Protein AF-A0A643FJE3-F1 (afdb_monomer)

Radius of gyration: 19.52 Å; Cα contacts (8 Å, |Δi|>4): 269; chains: 1; bounding box: 44×38×47 Å

pLDDT: mean 84.56, std 10.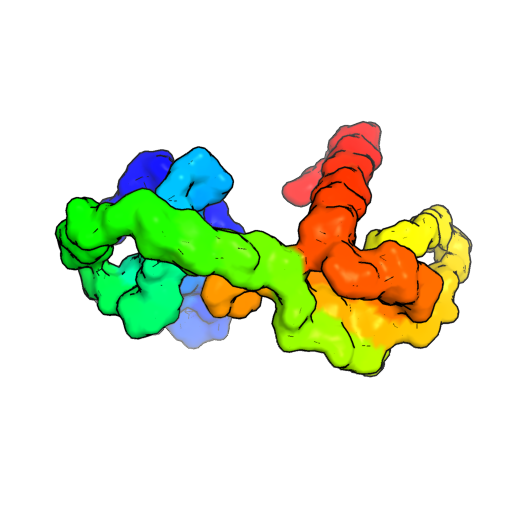84, range [48.75, 95.75]

Organism: NCBI:txid68895

Mean predicted aligned error: 7.78 Å

Sequence (174 aa):
MNIPDKLTLRETAHGHGANGMAFYGYEDTAGLGIQMEARRESGRSGFIETWFHEALPERKFATWAELSAAVAALTDEQVEAEAAQYPRFRSIRPDTCGNACRLCPRPSYTGERVKHDTWRVHVARGWRAVTDWRCSLCDTHLNQFDGKPAELIAALEAEAAERRASTAEKGLPW

Foldseek 3Di:
DDDPPQWDWDDKDFDDPAATWIWTKTANPDDWQKIKIWTDRHPVGDIFIWIDGQLCLPDIDRDPVVVVVVSVPDDPVSVVVQQVVDFDWPDKAWDPPQDQFLLPDADDPPDDRPGARWIWTWTDHGSDSVPIDTTIHHPVVCVVCVVNSPVVVVSNVVSVVVVVVVCVVVVHDD

Secondary structure (DSSP, 8-state):
----TTPEEEEEEE-TTSTT-EEEEEE-TTTT-EEEEEEESSTTSPPEEEEEETT-TT--BSSHHHHHHHHHT--HHHHHHHHTT-SEEEEEEE-TT-PPPSSSPPPPTTSPP----EEEEEEESSS-TTS-EEEEEEHHHHHHTTT-HHHHHHHHHHHHHHHHHHHHHTT---

Structure (mmCIF, N/CA/C/O backbone):
data_AF-A0A643FJE3-F1
#
_entry.id   AF-A0A643FJE3-F1
#
loop_
_atom_site.group_PDB
_atom_site.id
_atom_site.type_symbol
_atom_site.label_atom_id
_atom_site.label_alt_id
_atom_site.label_comp_id
_atom_site.label_asym_id
_atom_site.label_entity_id
_atom_site.label_seq_id
_atom_site.pdbx_PDB_ins_code
_atom_site.Cartn_x
_atom_site.Cartn_y
_atom_site.Cartn_z
_atom_site.occupancy
_atom_site.B_iso_or_equiv
_atom_site.auth_seq_id
_atom_site.auth_comp_id
_atom_site.auth_asym_id
_atom_site.auth_atom_id
_atom_site.pdbx_PDB_model_num
ATOM 1 N N . MET A 1 1 ? -7.515 -15.063 18.100 1.00 69.94 1 MET A N 1
ATOM 2 C CA . MET A 1 1 ? -7.633 -14.126 16.974 1.00 69.94 1 MET A CA 1
ATOM 3 C C . MET A 1 1 ? -8.840 -14.575 16.186 1.00 69.94 1 MET A C 1
ATOM 5 O O . MET A 1 1 ? -8.856 -15.728 15.771 1.00 69.94 1 MET A O 1
ATOM 9 N N . ASN A 1 2 ? -9.853 -13.724 16.074 1.00 73.50 2 ASN A N 1
ATOM 10 C CA . ASN A 1 2 ? -11.028 -13.977 15.244 1.00 73.50 2 ASN A CA 1
ATOM 11 C C . ASN A 1 2 ? -10.938 -13.004 14.074 1.00 73.50 2 ASN A C 1
ATOM 13 O O . ASN A 1 2 ? -11.230 -11.823 14.234 1.00 73.50 2 ASN A O 1
ATOM 17 N N . ILE A 1 3 ? -10.443 -13.489 12.940 1.00 76.88 3 ILE A N 1
ATOM 18 C CA . ILE A 1 3 ? -10.220 -12.668 11.751 1.00 76.88 3 ILE A CA 1
ATOM 19 C C . ILE A 1 3 ? -11.523 -12.673 10.944 1.00 76.88 3 ILE A C 1
ATOM 21 O O . ILE A 1 3 ? -12.017 -13.759 10.647 1.00 76.88 3 ILE A O 1
ATOM 25 N N . PRO A 1 4 ? -12.101 -11.509 10.602 1.00 77.19 4 PRO A N 1
ATOM 26 C CA . PRO A 1 4 ? -13.245 -11.436 9.703 1.00 77.19 4 PRO A CA 1
ATOM 27 C C . PRO A 1 4 ? -12.957 -12.112 8.358 1.00 77.19 4 PRO A C 1
ATOM 29 O O . PRO A 1 4 ? -11.897 -11.888 7.780 1.00 77.19 4 PRO A O 1
ATOM 32 N N . ASP A 1 5 ? -13.932 -12.846 7.816 1.00 79.25 5 ASP A N 1
ATOM 33 C CA . ASP A 1 5 ? -13.790 -13.633 6.574 1.00 79.25 5 ASP A CA 1
ATOM 34 C C . ASP A 1 5 ? -13.357 -12.811 5.347 1.00 79.25 5 ASP A C 1
ATOM 36 O O . ASP A 1 5 ? -12.855 -13.352 4.366 1.00 79.25 5 ASP A O 1
ATOM 40 N N . LYS A 1 6 ? -13.561 -11.490 5.391 1.00 77.50 6 LYS A N 1
ATOM 41 C CA . LYS A 1 6 ? -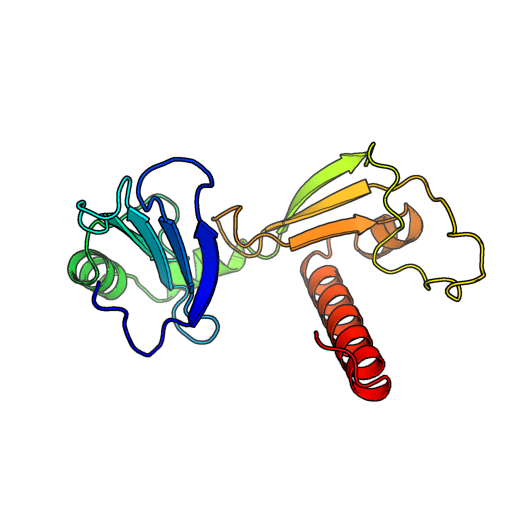13.208 -10.559 4.312 1.00 77.50 6 LYS A CA 1
ATOM 42 C C . LYS A 1 6 ? -11.740 -10.122 4.335 1.00 77.50 6 LYS A C 1
ATOM 44 O O . LYS A 1 6 ? -11.278 -9.515 3.375 1.00 77.50 6 LYS A O 1
ATOM 49 N N . LEU A 1 7 ? -11.005 -10.406 5.411 1.00 81.62 7 LEU A N 1
ATOM 50 C CA . LEU A 1 7 ? -9.595 -10.047 5.517 1.00 81.62 7 LEU A CA 1
ATOM 51 C C . LEU A 1 7 ? -8.708 -11.162 4.985 1.00 81.62 7 LEU A C 1
ATOM 53 O O . LEU A 1 7 ? -8.708 -12.284 5.487 1.00 81.62 7 LEU A O 1
ATOM 57 N N . THR A 1 8 ? -7.891 -10.819 3.995 1.00 84.50 8 THR A N 1
ATOM 58 C CA . THR A 1 8 ? -6.936 -11.752 3.402 1.00 84.50 8 THR A CA 1
ATOM 59 C C . THR A 1 8 ? -5.575 -11.583 4.062 1.00 84.50 8 THR A C 1
ATOM 61 O O . THR A 1 8 ? -5.125 -10.464 4.312 1.00 84.50 8 THR A O 1
ATOM 64 N N . LEU A 1 9 ? -4.906 -12.700 4.352 1.00 84.88 9 LEU A N 1
ATOM 65 C CA . LEU A 1 9 ? -3.538 -12.685 4.857 1.00 84.88 9 LEU A CA 1
ATOM 66 C C . LEU A 1 9 ? -2.601 -12.129 3.780 1.00 84.88 9 LEU A C 1
ATOM 68 O O . LEU A 1 9 ? -2.508 -12.677 2.683 1.00 84.88 9 LEU A O 1
ATOM 72 N N . ARG A 1 10 ? -1.891 -11.056 4.114 1.00 83.06 10 ARG A N 1
ATOM 73 C CA . ARG A 1 10 ? -0.957 -10.374 3.217 1.00 83.06 10 ARG A CA 1
ATOM 74 C C . ARG A 1 10 ? 0.484 -10.777 3.501 1.00 83.06 10 ARG A C 1
ATOM 76 O O . ARG A 1 10 ? 1.251 -11.039 2.580 1.00 83.06 10 ARG A O 1
ATOM 83 N N . GLU A 1 11 ? 0.869 -10.787 4.771 1.00 83.38 11 GLU A N 1
ATOM 84 C CA . GLU A 1 11 ? 2.251 -11.045 5.162 1.00 83.38 11 GLU A CA 1
ATOM 85 C C . GLU A 1 11 ? 2.343 -11.812 6.474 1.00 83.38 11 GLU A C 1
ATOM 87 O O . GLU A 1 11 ? 1.527 -11.649 7.384 1.00 83.38 11 GLU A O 1
ATOM 92 N N . THR A 1 12 ? 3.379 -12.641 6.563 1.00 87.44 12 THR A N 1
ATOM 93 C CA . THR A 1 12 ? 3.730 -13.383 7.769 1.00 87.44 12 THR A CA 1
ATOM 94 C C . THR A 1 12 ? 5.220 -13.295 8.009 1.00 87.44 12 THR A C 1
ATOM 96 O O . THR A 1 12 ? 6.012 -13.572 7.106 1.00 87.44 12 THR A O 1
ATOM 99 N N . ALA A 1 13 ? 5.606 -12.988 9.241 1.00 82.31 13 ALA A N 1
ATOM 100 C CA . ALA A 1 13 ? 6.987 -13.089 9.682 1.00 82.31 13 ALA A CA 1
ATOM 101 C C . ALA A 1 13 ? 7.065 -13.908 10.969 1.00 82.31 13 ALA A C 1
ATOM 103 O O . ALA A 1 13 ? 6.340 -13.667 11.939 1.00 82.31 13 ALA A O 1
ATOM 104 N N . HIS A 1 14 ? 7.984 -14.868 10.986 1.00 83.12 14 HIS A N 1
ATOM 105 C CA . HIS A 1 14 ? 8.276 -15.691 12.151 1.00 83.12 14 HIS A CA 1
ATOM 106 C C . HIS A 1 14 ? 9.701 -15.403 12.605 1.00 83.12 14 HIS A C 1
ATOM 108 O O . HIS A 1 14 ? 10.647 -15.538 11.828 1.00 83.12 14 HIS A O 1
ATOM 114 N N . GLY A 1 15 ? 9.860 -14.993 13.862 1.00 70.06 15 GLY A N 1
ATOM 115 C CA . GLY A 1 15 ? 11.184 -14.749 14.420 1.00 70.06 15 GLY A CA 1
ATOM 116 C C . GLY A 1 15 ? 11.963 -16.059 14.531 1.00 70.06 15 GLY A C 1
ATOM 117 O O . GLY A 1 15 ? 11.513 -16.992 15.197 1.00 70.06 15 GLY A O 1
ATOM 118 N N . HIS A 1 16 ? 13.142 -16.132 13.912 1.00 61.31 16 HIS A N 1
ATOM 119 C CA . HIS A 1 16 ? 14.107 -17.188 14.212 1.00 61.31 16 HIS A CA 1
ATOM 120 C C . HIS A 1 16 ? 14.785 -16.863 15.549 1.00 61.31 16 HIS A C 1
ATOM 122 O O . HIS A 1 16 ? 15.462 -15.847 15.669 1.00 61.31 16 HIS A O 1
ATOM 128 N N . GLY A 1 17 ? 14.576 -17.714 16.560 1.00 58.34 17 GLY A N 1
ATOM 129 C CA . GLY A 1 17 ? 15.326 -17.664 17.823 1.00 58.34 17 GLY A CA 1
ATOM 130 C C . GLY A 1 17 ? 14.548 -17.340 19.104 1.00 58.34 17 GLY A C 1
ATOM 131 O O . GLY A 1 17 ? 15.160 -17.344 20.165 1.00 58.34 17 GLY A O 1
ATOM 132 N N . ALA A 1 18 ? 13.228 -17.114 19.076 1.00 48.75 18 ALA A N 1
ATOM 133 C CA . ALA A 1 18 ? 12.478 -16.820 20.306 1.00 48.75 18 ALA A CA 1
ATOM 134 C C . ALA A 1 18 ? 11.087 -17.466 20.335 1.00 48.75 18 ALA A C 1
ATOM 136 O O . ALA A 1 18 ? 10.112 -16.872 19.883 1.00 48.75 18 ALA A O 1
ATOM 137 N N . ASN A 1 19 ? 11.005 -18.681 20.894 1.00 62.53 19 ASN A N 1
ATOM 138 C CA . ASN A 1 19 ? 9.828 -19.242 21.577 1.00 62.53 19 ASN A CA 1
ATOM 139 C C . ASN A 1 19 ? 8.450 -19.002 20.931 1.00 62.53 19 ASN A C 1
ATOM 141 O O . ASN A 1 19 ? 7.474 -18.875 21.657 1.00 62.53 19 ASN A O 1
ATOM 145 N N . GLY A 1 20 ? 8.333 -18.946 19.602 1.00 69.00 20 GLY A N 1
ATOM 146 C CA . GLY A 1 20 ? 7.059 -18.753 18.906 1.00 69.00 20 GLY A CA 1
ATOM 147 C C . GLY A 1 20 ? 6.647 -17.305 18.610 1.00 69.00 20 GLY A C 1
ATOM 148 O O . GLY A 1 20 ? 5.467 -17.095 18.358 1.00 69.00 20 GLY A O 1
ATOM 149 N N . MET A 1 21 ? 7.544 -16.315 18.590 1.00 85.12 21 MET A N 1
ATOM 150 C CA . MET A 1 21 ? 7.223 -14.958 18.107 1.00 85.12 21 MET A CA 1
ATOM 151 C C . MET A 1 21 ? 6.666 -14.978 16.670 1.00 85.12 21 MET A C 1
ATOM 153 O O . MET A 1 21 ? 7.204 -15.667 15.798 1.00 85.12 21 MET A O 1
ATOM 157 N N . ALA A 1 22 ? 5.585 -14.238 16.413 1.00 86.00 22 ALA A N 1
ATOM 158 C CA . ALA A 1 22 ? 4.978 -14.176 15.084 1.00 86.00 22 ALA A CA 1
ATOM 159 C C . ALA A 1 22 ? 4.267 -12.845 14.823 1.00 86.00 22 ALA A C 1
ATOM 161 O O . ALA A 1 22 ? 3.662 -12.274 15.732 1.00 86.00 22 ALA A O 1
ATOM 162 N N . PHE A 1 23 ? 4.308 -12.418 13.563 1.00 88.19 23 PHE A N 1
ATOM 163 C CA . PHE A 1 23 ? 3.636 -11.238 13.034 1.00 88.19 23 PHE A CA 1
ATOM 164 C C . PHE A 1 23 ? 2.790 -11.648 11.834 1.00 88.19 23 PHE A C 1
ATOM 166 O O . PHE A 1 23 ? 3.275 -12.365 10.957 1.00 88.19 23 PHE A O 1
ATOM 173 N N . TYR A 1 24 ? 1.546 -11.188 11.808 1.00 88.31 24 TYR A N 1
ATOM 174 C CA . TYR A 1 24 ? 0.607 -11.404 10.716 1.00 88.31 24 TYR A CA 1
ATOM 175 C C . TYR A 1 24 ? -0.003 -10.065 10.318 1.00 88.31 24 TYR A C 1
ATOM 177 O O . TYR A 1 24 ? -0.476 -9.329 11.186 1.00 88.31 24 TYR A O 1
ATOM 185 N N . GLY A 1 25 ? -0.003 -9.769 9.023 1.00 87.81 25 GLY A N 1
ATOM 186 C CA . GLY A 1 25 ? -0.702 -8.626 8.445 1.00 87.81 25 GLY A CA 1
ATOM 187 C C . GLY A 1 25 ? -1.856 -9.106 7.578 1.00 87.81 25 GLY A C 1
ATOM 188 O O . GLY A 1 25 ? -1.653 -9.954 6.707 1.00 87.81 25 GLY A O 1
ATOM 189 N N . TYR A 1 26 ? -3.049 -8.564 7.806 1.00 86.81 26 TYR A N 1
ATOM 190 C CA . TYR A 1 26 ? -4.245 -8.837 7.015 1.00 86.81 26 TYR A CA 1
ATOM 191 C C . TYR A 1 26 ? -4.820 -7.548 6.432 1.00 86.81 26 TYR A C 1
ATOM 193 O O . TYR A 1 26 ? -4.720 -6.484 7.047 1.00 86.81 26 TYR A O 1
ATOM 201 N N . GLU A 1 27 ? -5.439 -7.662 5.262 1.00 86.00 27 GLU A N 1
ATOM 202 C CA . GLU A 1 27 ? -5.967 -6.537 4.491 1.00 86.00 27 GLU A CA 1
ATOM 203 C C . GLU A 1 27 ? -7.259 -6.950 3.767 1.00 86.00 27 GLU A C 1
ATOM 205 O O . GLU A 1 27 ? -7.340 -8.044 3.199 1.00 86.00 27 GLU A O 1
ATOM 210 N N . ASP A 1 28 ? -8.273 -6.084 3.795 1.00 82.19 28 ASP A N 1
ATOM 211 C CA . ASP A 1 28 ? -9.409 -6.158 2.871 1.00 82.19 28 ASP A CA 1
ATOM 212 C C . ASP A 1 28 ? -9.017 -5.409 1.597 1.00 82.19 28 ASP A C 1
ATOM 214 O O . ASP A 1 28 ? -9.058 -4.181 1.542 1.00 82.19 28 ASP A O 1
ATOM 218 N N . THR A 1 29 ? -8.603 -6.161 0.582 1.00 59.41 29 THR A N 1
ATOM 219 C CA . THR A 1 29 ? -8.138 -5.600 -0.694 1.00 59.41 29 THR A CA 1
ATOM 220 C C . THR A 1 29 ? -9.277 -5.184 -1.628 1.00 59.41 29 THR A C 1
ATOM 222 O O . THR A 1 29 ? -9.000 -4.596 -2.671 1.00 59.41 29 THR A O 1
ATOM 225 N N . ALA A 1 30 ? -10.540 -5.478 -1.288 1.00 57.56 30 ALA A N 1
ATOM 226 C CA . ALA A 1 30 ? -11.673 -5.345 -2.205 1.00 57.56 30 ALA A CA 1
ATOM 227 C C . ALA A 1 30 ? -12.813 -4.435 -1.712 1.00 57.56 30 ALA A C 1
ATOM 229 O O . ALA A 1 30 ? -13.753 -4.217 -2.474 1.00 57.56 30 ALA A O 1
ATOM 230 N N . GLY A 1 31 ? -12.782 -3.929 -0.476 1.00 58.62 31 GLY A N 1
ATOM 231 C CA . GLY A 1 31 ? -13.965 -3.280 0.097 1.00 58.62 31 GLY A CA 1
ATOM 232 C C . GLY A 1 31 ? -13.706 -2.000 0.870 1.00 58.62 31 GLY A C 1
ATOM 233 O O . GLY A 1 31 ? -14.114 -0.927 0.440 1.00 58.62 31 GLY A O 1
ATOM 234 N N . LEU A 1 32 ? -13.125 -2.124 2.062 1.00 62.97 32 LEU A N 1
ATOM 235 C CA . LEU A 1 32 ? -13.288 -1.095 3.097 1.00 62.97 32 LEU A CA 1
ATOM 236 C C . LEU A 1 32 ? -11.979 -0.442 3.562 1.00 62.97 32 LEU A C 1
ATOM 238 O O . LEU A 1 32 ? -11.999 0.335 4.507 1.00 62.97 32 LEU A O 1
ATOM 242 N N . GLY A 1 33 ? -10.827 -0.770 2.967 1.00 79.19 33 GLY A N 1
ATOM 243 C CA . GLY A 1 33 ? -9.540 -0.198 3.395 1.00 79.19 33 GLY A CA 1
ATOM 244 C C . GLY A 1 33 ? -9.168 -0.579 4.836 1.00 79.19 33 GLY A C 1
ATOM 245 O O . GLY A 1 33 ? -8.548 0.194 5.572 1.00 79.19 33 GLY A O 1
ATOM 246 N N . ILE A 1 34 ? -9.598 -1.764 5.274 1.00 88.00 34 ILE A N 1
ATOM 247 C CA . ILE A 1 34 ? -9.380 -2.275 6.627 1.00 88.00 34 ILE A CA 1
ATOM 248 C C . ILE A 1 34 ? -8.089 -3.068 6.666 1.00 88.00 34 ILE A C 1
ATOM 250 O O . ILE A 1 34 ? -7.858 -3.954 5.841 1.00 88.00 34 ILE A O 1
ATOM 254 N N . GLN A 1 35 ? -7.275 -2.791 7.681 1.00 88.94 35 GLN A N 1
ATOM 255 C CA . GLN A 1 35 ? -6.020 -3.495 7.898 1.00 88.94 35 GLN A CA 1
ATOM 256 C C . GLN A 1 35 ? -5.900 -3.932 9.356 1.00 88.94 35 GLN A C 1
ATOM 258 O O . GLN A 1 35 ? -6.265 -3.195 10.276 1.00 88.94 35 GLN A O 1
ATOM 263 N N . MET A 1 36 ? -5.364 -5.132 9.562 1.00 91.12 36 MET A N 1
ATOM 264 C CA . MET A 1 36 ? -5.131 -5.703 10.884 1.00 91.12 36 MET A CA 1
ATOM 265 C C . MET A 1 36 ? -3.697 -6.206 10.982 1.00 91.12 36 MET A C 1
ATOM 267 O O . MET A 1 36 ? -3.257 -7.028 10.181 1.00 91.12 36 MET A O 1
ATOM 271 N N . GLU A 1 37 ? -2.986 -5.757 12.007 1.00 91.31 37 GLU A N 1
ATOM 272 C CA . GLU A 1 37 ? -1.721 -6.349 12.420 1.00 91.31 37 GLU A CA 1
ATOM 273 C C . GLU A 1 37 ? -1.944 -7.171 13.680 1.00 91.31 37 GLU A C 1
ATOM 275 O O . GLU A 1 37 ? -2.512 -6.690 14.658 1.00 91.31 37 GLU A O 1
ATOM 280 N N . ALA A 1 38 ? -1.464 -8.408 13.680 1.00 91.44 38 ALA A N 1
ATOM 281 C CA . ALA A 1 38 ? -1.408 -9.227 14.874 1.00 91.44 38 ALA A CA 1
ATOM 282 C C . ALA A 1 38 ? 0.028 -9.619 15.179 1.00 91.44 38 ALA A C 1
ATOM 284 O O . ALA A 1 38 ? 0.713 -10.234 14.360 1.00 91.44 38 ALA A O 1
ATOM 285 N N . ARG A 1 39 ? 0.463 -9.317 16.401 1.00 90.94 39 ARG A N 1
ATOM 286 C CA . ARG A 1 39 ? 1.780 -9.699 16.912 1.00 90.94 39 ARG A CA 1
ATOM 287 C C . ARG A 1 39 ? 1.645 -10.572 18.145 1.00 90.94 39 ARG A C 1
ATOM 289 O O . ARG A 1 39 ? 0.799 -10.326 18.998 1.00 90.94 39 ARG A O 1
ATOM 296 N N . ARG A 1 40 ? 2.514 -11.565 18.281 1.00 90.00 40 ARG A N 1
ATOM 297 C CA . ARG A 1 40 ? 2.743 -12.264 19.551 1.00 90.00 40 ARG A CA 1
ATOM 298 C C . ARG A 1 40 ? 4.231 -12.297 19.840 1.00 90.00 40 ARG A C 1
ATOM 300 O O . ARG A 1 40 ? 5.035 -12.540 18.943 1.00 90.00 40 ARG A O 1
ATOM 307 N N . GLU A 1 41 ? 4.583 -12.080 21.097 1.00 86.88 41 GLU A N 1
ATOM 308 C CA . GLU A 1 41 ? 5.980 -12.016 21.545 1.00 86.88 41 GLU A CA 1
ATOM 309 C C . GLU A 1 41 ? 6.533 -13.404 21.901 1.00 86.88 41 GLU A C 1
ATOM 311 O O . GLU A 1 41 ? 7.736 -13.638 21.831 1.00 86.88 41 GLU A O 1
ATOM 316 N N . SER A 1 42 ? 5.648 -14.355 22.218 1.00 86.12 42 SER A N 1
ATOM 317 C CA . SER A 1 42 ? 5.971 -15.765 22.428 1.00 86.12 42 SER A CA 1
ATOM 318 C C . SER A 1 42 ? 4.769 -16.651 22.082 1.00 86.12 42 SER A C 1
ATOM 320 O O . SER A 1 42 ? 3.647 -16.170 21.948 1.00 86.12 42 SER A O 1
ATOM 322 N N . GLY A 1 43 ? 4.978 -17.960 21.983 1.00 81.12 43 GLY A N 1
ATOM 323 C CA . GLY A 1 43 ? 3.950 -18.961 21.707 1.00 81.12 43 GL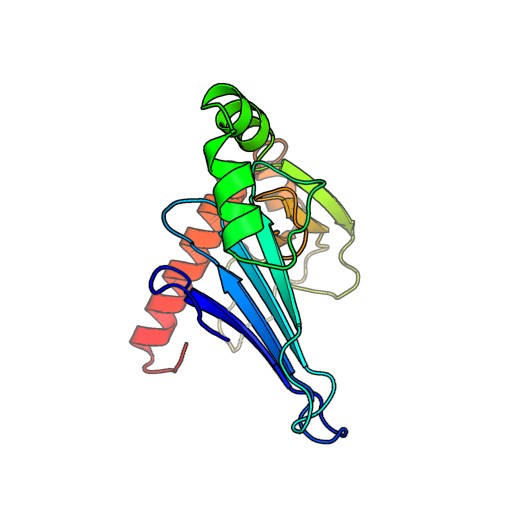Y A CA 1
ATOM 324 C C . GLY A 1 43 ? 3.023 -19.245 22.890 1.00 81.12 43 GLY A C 1
ATOM 325 O O . GLY A 1 43 ? 1.977 -19.850 22.690 1.00 81.12 43 GLY A O 1
ATOM 326 N N . ARG A 1 44 ? 3.382 -18.803 24.105 1.00 83.94 44 ARG A N 1
ATOM 327 C CA . ARG A 1 44 ? 2.500 -18.842 25.288 1.00 83.94 44 ARG A CA 1
ATOM 328 C C . ARG A 1 44 ? 1.678 -17.560 25.443 1.00 83.94 44 ARG A C 1
ATOM 330 O O . ARG A 1 44 ? 0.719 -17.548 26.207 1.00 83.94 44 ARG A O 1
ATOM 337 N N . SER A 1 45 ? 2.058 -16.492 24.742 1.00 86.62 45 SER A N 1
ATOM 338 C CA . SER A 1 45 ? 1.353 -15.212 24.760 1.00 86.62 45 SER A CA 1
ATOM 339 C C . SER A 1 45 ? 0.190 -15.227 23.770 1.00 86.62 45 SER A C 1
ATOM 341 O O . SER A 1 45 ? 0.301 -15.774 22.670 1.00 86.62 45 SER A O 1
ATOM 343 N N . GLY A 1 46 ? -0.914 -14.577 24.140 1.00 87.50 46 GLY A N 1
ATOM 344 C CA . GLY A 1 46 ? -1.968 -14.244 23.186 1.00 87.50 46 GLY A CA 1
ATOM 345 C C . GLY A 1 46 ? -1.461 -13.293 22.099 1.00 87.50 46 GLY A C 1
ATOM 346 O O . GLY A 1 46 ? -0.425 -12.639 22.249 1.00 87.50 46 GLY A O 1
ATOM 347 N N . PHE A 1 47 ? -2.203 -13.216 20.998 1.00 89.56 47 PHE A N 1
ATOM 348 C CA . PHE A 1 47 ? -1.964 -12.192 19.990 1.00 89.56 47 PHE A CA 1
ATOM 349 C C . PHE A 1 47 ? -2.458 -10.836 20.483 1.00 89.56 47 PHE A C 1
ATOM 351 O O . PHE A 1 47 ? -3.553 -10.728 21.028 1.00 89.56 47 PHE A O 1
ATOM 358 N N . ILE A 1 48 ? -1.642 -9.816 20.253 1.00 91.50 48 ILE A N 1
ATOM 359 C CA . ILE A 1 48 ? -2.008 -8.412 20.365 1.00 91.50 48 ILE A CA 1
ATOM 360 C C . ILE A 1 48 ? -2.404 -7.964 18.965 1.00 91.50 48 ILE A C 1
ATOM 362 O O . ILE A 1 48 ? -1.588 -8.025 18.042 1.00 91.50 48 ILE A O 1
ATOM 366 N N . GLU A 1 49 ? -3.653 -7.547 18.824 1.00 93.81 49 GLU A N 1
ATOM 367 C CA . GLU A 1 49 ? -4.222 -7.062 17.573 1.00 93.81 49 GLU A CA 1
ATOM 368 C C . GLU A 1 49 ? -4.138 -5.532 17.526 1.00 93.81 49 GLU A C 1
ATOM 370 O O . GLU A 1 49 ? -4.207 -4.842 18.545 1.00 93.81 49 GLU A O 1
ATOM 375 N N . THR A 1 50 ? -3.941 -4.981 16.338 1.00 93.81 50 THR A N 1
ATOM 376 C CA . THR A 1 50 ? -4.024 -3.547 16.083 1.00 93.81 50 THR A CA 1
ATOM 377 C C . THR A 1 50 ? -4.716 -3.338 14.752 1.00 93.81 50 THR A C 1
ATOM 379 O O . THR A 1 50 ? -4.324 -3.897 13.730 1.00 93.81 50 THR A O 1
ATOM 382 N N . TRP A 1 51 ? -5.767 -2.537 14.798 1.00 92.94 51 TRP A N 1
ATOM 383 C CA . TRP A 1 51 ? -6.724 -2.349 13.725 1.00 92.94 51 TRP A CA 1
ATOM 384 C C . TRP A 1 51 ? -6.618 -0.934 13.162 1.00 92.94 51 TRP A C 1
ATOM 386 O O . TRP A 1 51 ? -6.424 0.031 13.910 1.00 92.94 51 TRP A O 1
ATOM 396 N N . PHE A 1 52 ? -6.757 -0.821 11.843 1.00 92.31 52 PHE A N 1
ATOM 397 C CA . PHE A 1 52 ? -6.585 0.414 11.086 1.00 92.31 52 PHE A CA 1
ATOM 398 C C . PHE A 1 52 ? -7.655 0.545 9.998 1.00 92.31 52 PHE A C 1
ATOM 400 O O . PHE A 1 52 ? -8.152 -0.460 9.485 1.00 92.31 52 PHE A O 1
ATOM 407 N N . HIS A 1 53 ? -7.945 1.788 9.615 1.00 91.12 53 HIS A N 1
ATOM 408 C CA . HIS A 1 53 ? -8.767 2.126 8.456 1.00 91.12 53 HIS A CA 1
ATOM 409 C C . HIS A 1 53 ? -8.034 3.149 7.584 1.00 91.12 53 HIS A C 1
ATOM 411 O O . HIS A 1 53 ? -7.363 4.043 8.108 1.00 91.12 53 HIS A O 1
ATOM 417 N N . GLU A 1 54 ? -8.166 3.049 6.265 1.00 88.44 54 GLU A N 1
ATOM 418 C CA . GLU A 1 54 ? -7.519 3.974 5.327 1.00 88.44 54 GLU A CA 1
ATOM 419 C C . GLU A 1 54 ? -8.003 5.417 5.484 1.00 88.44 54 GLU A C 1
ATOM 421 O O . GLU A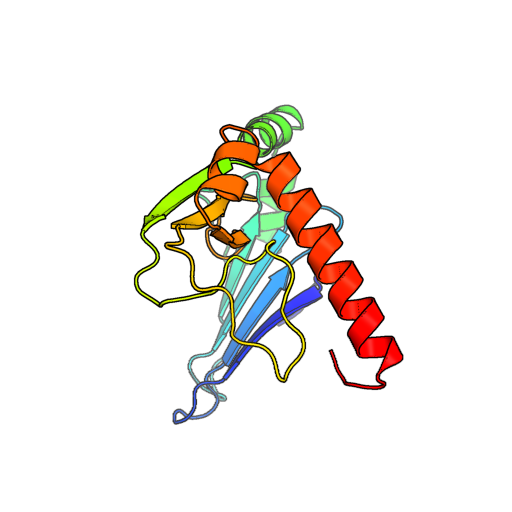 1 54 ? -7.178 6.321 5.515 1.00 88.44 54 GLU A O 1
ATOM 426 N N . ALA A 1 55 ? -9.299 5.631 5.720 1.00 88.94 55 ALA A N 1
ATOM 427 C CA . ALA A 1 55 ? -9.851 6.970 5.962 1.00 88.94 55 ALA A CA 1
ATOM 428 C C . ALA A 1 55 ? -9.555 7.555 7.366 1.00 88.94 55 ALA A C 1
ATOM 430 O O . ALA A 1 55 ? -10.020 8.643 7.689 1.00 88.94 55 ALA A O 1
ATOM 431 N N . LEU A 1 56 ? -8.830 6.840 8.241 1.00 91.44 56 LEU A N 1
ATOM 432 C CA . LEU A 1 56 ? -8.505 7.292 9.606 1.00 91.44 56 LEU A CA 1
ATOM 433 C C . LEU A 1 56 ? -6.997 7.162 9.895 1.00 91.44 56 LEU A C 1
ATOM 435 O O . LEU A 1 56 ? -6.601 6.372 10.758 1.00 91.44 56 LEU A O 1
ATOM 439 N N . PRO A 1 57 ? -6.143 7.943 9.209 1.00 87.56 57 PRO A N 1
ATOM 440 C CA . PRO A 1 57 ? -4.693 7.745 9.194 1.00 87.56 57 PRO A CA 1
ATOM 441 C C . PRO A 1 57 ? -3.992 7.880 10.550 1.00 87.56 57 PRO A C 1
ATOM 443 O O . PRO A 1 57 ? -2.939 7.288 10.784 1.00 87.56 57 PRO A O 1
ATOM 446 N N . GLU A 1 58 ? -4.572 8.641 11.471 1.00 88.00 58 GLU A N 1
ATOM 447 C CA . GLU A 1 58 ? -3.960 8.932 12.771 1.00 88.00 58 GLU A CA 1
ATOM 448 C C . GLU A 1 58 ? -4.494 8.047 13.903 1.00 88.00 58 GLU A C 1
ATOM 450 O O . GLU A 1 58 ? -4.042 8.149 15.046 1.00 88.00 58 GLU A O 1
ATOM 455 N N . ARG A 1 59 ? -5.452 7.159 13.612 1.00 92.19 59 ARG A N 1
ATOM 456 C CA . ARG A 1 59 ? -6.133 6.356 14.632 1.00 92.19 59 ARG A CA 1
ATOM 457 C C . ARG A 1 59 ? -5.739 4.890 14.536 1.00 92.19 59 ARG A C 1
ATOM 459 O O . ARG A 1 59 ? -5.588 4.317 13.461 1.00 92.19 59 ARG A O 1
ATOM 466 N N . LYS A 1 60 ? -5.590 4.280 15.708 1.00 94.12 60 LYS A N 1
ATOM 467 C CA . LYS A 1 60 ? -5.346 2.849 15.883 1.00 94.12 60 LYS A CA 1
ATOM 468 C C . LYS A 1 60 ? -6.362 2.324 16.874 1.00 94.12 60 LYS A C 1
ATOM 470 O O . LYS A 1 60 ? -6.666 3.012 17.848 1.00 94.12 60 LYS A O 1
ATOM 475 N N . PHE A 1 61 ? -6.848 1.117 16.636 1.00 94.56 61 PHE A N 1
ATOM 476 C CA . PHE A 1 61 ? -7.879 0.508 17.465 1.00 94.56 61 PHE A CA 1
ATOM 477 C C . PHE A 1 61 ? -7.382 -0.826 18.012 1.00 94.56 61 PHE A C 1
ATOM 479 O O . PHE A 1 61 ? -6.675 -1.564 17.322 1.00 94.56 61 PHE A O 1
ATOM 486 N N . ALA A 1 62 ? -7.714 -1.119 19.266 1.00 93.06 62 ALA A N 1
ATOM 487 C CA . ALA A 1 62 ? -7.293 -2.354 19.921 1.00 93.06 62 ALA A CA 1
ATOM 488 C C . ALA A 1 62 ? -8.219 -3.522 19.562 1.00 93.06 62 ALA A C 1
ATOM 490 O O . ALA A 1 62 ? -7.821 -4.681 19.655 1.00 93.06 62 ALA A O 1
ATOM 491 N N . THR A 1 63 ? -9.449 -3.223 19.132 1.00 91.12 63 THR A N 1
ATOM 492 C CA . THR A 1 63 ? -10.449 -4.230 18.774 1.00 91.12 63 THR A CA 1
ATOM 493 C C . THR A 1 63 ? -11.177 -3.891 17.476 1.00 91.12 63 THR A C 1
ATOM 495 O O . THR A 1 63 ? -11.321 -2.727 17.094 1.00 91.12 63 THR A O 1
ATOM 498 N N . TRP A 1 64 ? -11.716 -4.926 16.829 1.00 89.19 64 TRP A N 1
ATOM 499 C CA . TRP A 1 64 ? -12.603 -4.782 15.674 1.00 89.19 64 TRP A CA 1
ATOM 500 C C . TRP A 1 64 ? -13.849 -3.936 15.974 1.00 89.19 64 TRP A C 1
ATOM 502 O O . TRP A 1 64 ? -14.299 -3.169 15.125 1.00 89.19 64 TRP A O 1
ATOM 512 N N . ALA A 1 65 ? -14.412 -4.059 17.180 1.00 90.56 65 ALA A N 1
ATOM 513 C CA . ALA A 1 65 ? -15.610 -3.323 17.573 1.00 90.56 65 ALA A CA 1
ATOM 514 C C . ALA A 1 65 ? -15.349 -1.810 17.651 1.00 90.56 65 ALA A C 1
ATOM 516 O O . ALA A 1 65 ? -16.158 -1.023 17.163 1.00 90.56 65 ALA A O 1
ATOM 517 N N . GLU A 1 66 ? -14.201 -1.406 18.203 1.00 93.81 66 GLU A N 1
ATOM 518 C CA . GLU A 1 66 ? -13.778 -0.001 18.244 1.00 93.81 66 GLU A CA 1
ATOM 519 C C . GLU A 1 66 ? -13.573 0.575 16.839 1.00 93.81 66 GLU A C 1
ATOM 521 O O . GLU A 1 66 ? -14.051 1.674 16.551 1.00 93.81 66 GLU A O 1
ATOM 526 N N . LEU A 1 67 ? -12.904 -0.179 15.958 1.00 92.62 67 LEU A N 1
ATOM 527 C CA . LEU A 1 67 ? -12.742 0.199 14.555 1.00 92.62 67 LEU A CA 1
ATOM 528 C C . LEU A 1 67 ? -14.109 0.358 13.880 1.00 92.62 67 LEU A C 1
ATOM 530 O O . LEU A 1 67 ? -14.379 1.392 13.280 1.00 92.62 67 LEU A O 1
ATOM 534 N N . SER A 1 68 ? -14.982 -0.642 14.011 1.00 89.38 68 SER A N 1
ATOM 535 C CA . SER A 1 68 ? -16.304 -0.657 13.375 1.00 89.38 68 SER A CA 1
ATOM 536 C C . SER A 1 68 ? -17.156 0.534 13.810 1.00 89.38 68 SER A C 1
ATOM 538 O O . SER A 1 68 ? -17.788 1.173 12.974 1.00 89.38 68 SER A O 1
ATOM 540 N N . ALA A 1 69 ? -17.137 0.874 15.101 1.00 92.38 69 ALA A N 1
ATOM 541 C CA . ALA A 1 69 ? -17.838 2.044 15.619 1.00 92.38 69 ALA A CA 1
ATOM 542 C C . ALA A 1 69 ? -17.264 3.359 15.066 1.00 92.38 69 ALA A C 1
ATOM 544 O O . ALA A 1 69 ? -18.019 4.274 14.748 1.00 92.38 69 ALA A O 1
ATOM 545 N N . ALA A 1 70 ? -15.938 3.459 14.928 1.00 92.88 70 ALA A N 1
ATOM 546 C CA . ALA A 1 70 ? -15.296 4.637 14.354 1.00 92.88 70 ALA A CA 1
ATOM 547 C C . ALA A 1 70 ? -15.579 4.792 12.854 1.00 92.88 70 ALA A C 1
ATOM 549 O O . ALA A 1 70 ? -15.793 5.911 12.401 1.00 92.88 70 ALA A O 1
ATOM 550 N N . VAL A 1 71 ? -15.604 3.686 12.107 1.00 90.00 71 VAL A N 1
ATOM 551 C CA . VAL A 1 71 ? -15.920 3.668 10.672 1.00 90.00 71 VAL A CA 1
ATOM 552 C C . VAL A 1 71 ? -17.389 3.999 10.431 1.00 90.00 71 VAL A C 1
ATOM 554 O O . VAL A 1 71 ? -17.689 4.785 9.546 1.00 90.00 71 VAL A O 1
ATOM 557 N N . ALA A 1 72 ? -18.305 3.489 11.257 1.00 90.38 72 ALA A N 1
ATOM 558 C CA . ALA A 1 72 ? -19.730 3.815 11.157 1.00 90.38 72 ALA A CA 1
ATOM 559 C C . ALA A 1 72 ? -20.043 5.306 11.394 1.00 90.38 72 ALA A C 1
ATOM 561 O O . ALA A 1 72 ? -21.126 5.765 11.043 1.00 90.38 72 ALA A O 1
ATOM 562 N N . ALA A 1 73 ? -19.119 6.050 12.010 1.00 92.31 73 ALA A N 1
ATOM 563 C CA . ALA A 1 73 ? -19.238 7.486 12.235 1.00 92.31 73 ALA A CA 1
ATOM 564 C C . ALA A 1 73 ? -18.599 8.341 11.124 1.00 92.31 73 ALA A C 1
ATOM 566 O O . ALA A 1 73 ? -18.694 9.566 11.192 1.00 92.31 73 ALA A O 1
ATOM 567 N N . LEU A 1 74 ? -17.922 7.726 10.147 1.00 90.88 74 LEU A N 1
ATOM 568 C CA . LEU A 1 74 ? -17.349 8.439 9.007 1.00 90.88 74 LEU A CA 1
ATOM 569 C C . LEU A 1 74 ? -18.438 8.837 8.018 1.00 90.88 74 LEU A C 1
ATOM 571 O O . LEU A 1 74 ? -19.371 8.074 7.772 1.00 90.88 74 LEU A O 1
ATOM 575 N N . THR A 1 75 ? -18.277 10.013 7.420 1.00 91.88 75 THR A N 1
ATOM 576 C CA . THR A 1 75 ? -19.076 10.408 6.257 1.00 91.88 75 THR A CA 1
ATOM 577 C C . THR A 1 75 ? -18.365 10.022 4.965 1.00 91.88 75 THR A C 1
ATOM 579 O O . THR A 1 75 ? -17.133 9.917 4.934 1.00 91.88 75 THR A O 1
ATOM 582 N N . ASP A 1 76 ? -19.128 9.847 3.888 1.00 89.69 76 ASP A N 1
ATOM 583 C CA . ASP A 1 76 ? -18.573 9.528 2.570 1.00 89.69 76 ASP A CA 1
ATOM 584 C C . ASP A 1 76 ? -17.597 10.621 2.107 1.00 89.69 76 ASP A C 1
ATOM 586 O O . ASP A 1 76 ? -16.527 10.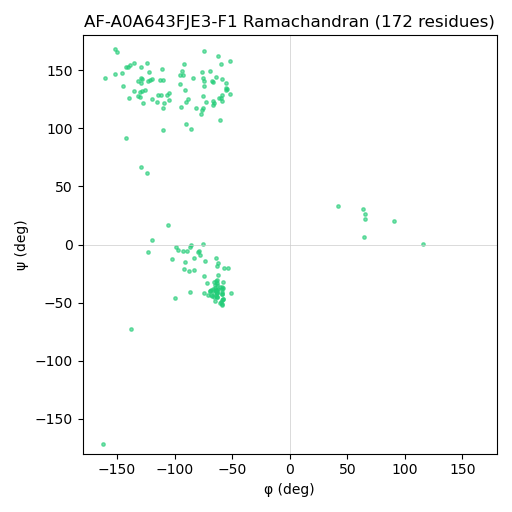313 1.588 1.00 89.69 76 ASP A O 1
ATOM 590 N N . GLU A 1 77 ? -17.873 11.894 2.413 1.00 91.75 77 GLU A N 1
ATOM 591 C CA . GLU A 1 77 ? -16.979 13.004 2.065 1.00 91.75 77 GLU A CA 1
ATOM 592 C C . GLU A 1 77 ? -15.619 12.907 2.768 1.00 91.75 77 GLU A C 1
ATOM 594 O O . GLU A 1 77 ? -14.599 13.285 2.193 1.00 91.75 77 GLU A O 1
ATOM 599 N N . GLN A 1 78 ? -15.569 12.403 4.006 1.00 90.50 78 GLN A N 1
ATOM 600 C CA . GLN A 1 78 ? -14.301 12.197 4.716 1.00 90.50 78 GLN A CA 1
ATOM 601 C C . GLN A 1 78 ? -13.488 11.071 4.079 1.00 90.50 78 GLN A C 1
ATOM 603 O O . GLN A 1 78 ? -12.266 11.181 3.954 1.00 90.50 78 GLN A O 1
ATOM 608 N N . VAL A 1 79 ? -14.171 10.001 3.668 1.00 88.88 79 VAL A N 1
ATOM 609 C CA . VAL A 1 79 ? -13.547 8.871 2.977 1.00 88.88 79 VAL A CA 1
ATOM 610 C C . VAL A 1 79 ? -12.996 9.322 1.625 1.00 88.88 79 VAL A C 1
ATOM 612 O O . VAL A 1 79 ? -11.828 9.071 1.332 1.00 88.88 79 VAL A O 1
ATOM 615 N N . GLU A 1 80 ? -13.792 10.043 0.836 1.00 89.94 80 GLU A N 1
ATOM 616 C CA . GLU A 1 80 ? -13.387 10.575 -0.467 1.00 89.94 80 GLU A CA 1
ATOM 617 C C . GLU A 1 80 ? -12.239 11.586 -0.353 1.00 89.94 80 GLU A C 1
ATOM 619 O O . GLU A 1 80 ? -11.289 11.526 -1.135 1.00 89.94 80 GLU A O 1
ATOM 624 N N . ALA A 1 81 ? -12.278 12.483 0.637 1.00 90.88 81 ALA A N 1
ATOM 625 C CA . ALA A 1 81 ? -11.230 13.479 0.846 1.00 90.88 81 ALA A CA 1
ATOM 626 C C . ALA A 1 81 ? -9.875 12.848 1.205 1.00 90.88 81 ALA A C 1
ATOM 628 O O . ALA A 1 81 ? -8.835 13.311 0.727 1.00 90.88 81 ALA A O 1
ATOM 629 N N . GLU A 1 82 ? -9.861 11.792 2.026 1.00 90.81 82 GLU A N 1
ATOM 630 C CA . GLU A 1 82 ? -8.620 11.063 2.311 1.00 90.81 82 GLU A CA 1
ATOM 631 C C . GLU A 1 82 ? -8.168 10.254 1.090 1.00 90.81 82 GLU A C 1
ATOM 633 O O . GLU A 1 82 ? -6.995 10.311 0.720 1.00 90.81 82 GLU A O 1
ATOM 638 N N . ALA A 1 83 ? -9.089 9.565 0.409 1.00 88.38 83 ALA A N 1
ATOM 639 C CA . ALA A 1 83 ? -8.778 8.790 -0.791 1.00 88.38 83 ALA A CA 1
ATOM 640 C C . ALA A 1 83 ? -8.168 9.658 -1.908 1.00 88.38 83 ALA A C 1
ATOM 642 O O . ALA A 1 83 ? -7.213 9.235 -2.560 1.00 88.38 83 ALA A O 1
ATOM 643 N N . ALA A 1 84 ? -8.642 10.896 -2.080 1.00 90.75 84 ALA A N 1
ATOM 644 C CA . ALA A 1 84 ? -8.161 11.833 -3.098 1.00 90.75 84 ALA A CA 1
ATOM 645 C C . ALA A 1 84 ? -6.678 12.231 -2.949 1.00 90.75 84 ALA A C 1
ATOM 647 O O . ALA A 1 84 ? -6.081 12.756 -3.890 1.00 90.75 84 ALA A O 1
ATOM 648 N N . GLN A 1 85 ? -6.053 11.982 -1.793 1.00 90.94 85 GLN A N 1
ATOM 649 C CA . GLN A 1 85 ? -4.626 12.247 -1.581 1.00 90.94 85 GLN A CA 1
ATOM 650 C C . GLN A 1 85 ? -3.710 11.175 -2.199 1.00 90.94 85 GLN A C 1
ATOM 652 O O . GLN A 1 85 ? -2.484 11.352 -2.221 1.00 90.94 85 GLN A O 1
ATOM 657 N N . TYR A 1 86 ? -4.275 10.063 -2.682 1.00 91.12 86 TYR A N 1
ATOM 658 C CA . TYR A 1 86 ? -3.538 8.904 -3.179 1.00 91.12 86 TYR A CA 1
ATOM 659 C C . TYR A 1 86 ? -4.034 8.474 -4.576 1.00 91.12 86 TYR A C 1
ATOM 661 O O . TYR A 1 86 ? -5.192 8.687 -4.921 1.00 91.12 86 TYR A O 1
ATOM 669 N N . PRO A 1 87 ? -3.178 7.841 -5.399 1.00 92.88 87 PRO A N 1
ATOM 670 C CA . PRO A 1 87 ? -1.770 7.568 -5.142 1.00 92.88 87 PRO A CA 1
ATOM 671 C C . PRO A 1 87 ? -0.891 8.814 -5.303 1.00 92.88 87 PRO A C 1
ATOM 673 O O . PRO A 1 87 ? -1.143 9.667 -6.148 1.00 92.88 87 PRO A O 1
ATOM 676 N N . ARG A 1 88 ? 0.196 8.896 -4.528 1.00 94.19 88 ARG A N 1
ATOM 677 C CA . ARG A 1 88 ? 1.188 9.981 -4.643 1.00 94.19 88 ARG A CA 1
ATOM 678 C C . ARG A 1 88 ? 2.617 9.491 -4.487 1.00 94.19 88 ARG A C 1
ATOM 680 O O . ARG A 1 88 ? 2.873 8.516 -3.783 1.00 94.19 88 ARG A O 1
ATOM 687 N N . PHE A 1 89 ? 3.577 10.191 -5.086 1.00 95.31 89 PHE A N 1
ATOM 688 C CA . PHE A 1 89 ? 4.987 9.928 -4.803 1.00 95.31 89 PHE A CA 1
ATOM 689 C C . PHE A 1 89 ? 5.311 10.316 -3.358 1.00 95.31 89 PHE A C 1
ATOM 691 O O . PHE A 1 89 ? 5.159 11.469 -2.961 1.00 95.31 89 PHE A O 1
ATOM 698 N N . ARG A 1 90 ? 5.762 9.343 -2.562 1.00 93.75 90 ARG A N 1
ATOM 699 C CA . ARG A 1 90 ? 6.209 9.576 -1.181 1.00 93.75 90 ARG A CA 1
ATOM 700 C C . ARG A 1 90 ? 7.678 9.972 -1.136 1.00 93.75 90 ARG A C 1
ATOM 702 O O . ARG A 1 90 ? 8.073 10.823 -0.345 1.00 93.75 90 ARG A O 1
ATOM 709 N N . SER A 1 91 ? 8.503 9.325 -1.953 1.00 94.19 91 SER A N 1
ATOM 710 C CA . SER A 1 91 ? 9.921 9.653 -2.066 1.00 94.19 91 SER A CA 1
ATOM 711 C C . SER A 1 91 ? 10.514 9.125 -3.361 1.00 94.19 91 SER A C 1
ATOM 713 O O . SER A 1 91 ? 10.207 8.004 -3.765 1.00 94.19 91 SER A O 1
ATOM 715 N N . ILE A 1 92 ? 11.428 9.898 -3.937 1.00 93.88 92 ILE A N 1
ATOM 716 C CA . ILE A 1 92 ? 12.261 9.519 -5.077 1.00 93.88 92 ILE A CA 1
ATOM 717 C C . ILE A 1 92 ? 13.702 9.808 -4.661 1.00 93.88 92 ILE A C 1
ATOM 719 O O . ILE A 1 92 ? 14.004 10.918 -4.221 1.00 93.88 92 ILE A O 1
ATOM 723 N N . ARG A 1 93 ? 14.573 8.797 -4.683 1.00 93.75 93 ARG A N 1
ATOM 724 C CA . ARG A 1 93 ? 15.972 8.918 -4.230 1.00 93.75 93 ARG A CA 1
ATOM 725 C C . ARG A 1 93 ? 16.895 8.094 -5.123 1.00 93.75 93 ARG A C 1
ATOM 727 O O . ARG A 1 93 ? 16.427 7.079 -5.632 1.00 93.75 93 ARG A O 1
ATOM 734 N N . PRO A 1 94 ? 18.180 8.453 -5.271 1.00 91.50 94 PRO A N 1
ATOM 735 C CA . PRO A 1 94 ? 19.135 7.604 -5.977 1.00 91.50 94 PRO A CA 1
ATOM 736 C C . PRO A 1 94 ? 19.159 6.195 -5.373 1.00 91.50 94 PRO A C 1
ATOM 738 O O . PRO A 1 94 ? 19.186 6.040 -4.147 1.00 91.50 94 PRO A O 1
ATOM 741 N N . ASP A 1 95 ? 19.114 5.163 -6.212 1.00 86.88 95 ASP A N 1
ATOM 742 C CA . ASP A 1 95 ? 19.192 3.774 -5.774 1.00 86.88 95 ASP A CA 1
ATOM 743 C C . ASP A 1 95 ? 20.650 3.308 -5.755 1.00 86.88 95 ASP A C 1
ATOM 745 O O . ASP A 1 95 ? 21.254 2.988 -6.775 1.00 86.88 95 ASP A O 1
ATOM 749 N N . THR A 1 96 ? 21.226 3.234 -4.560 1.00 77.75 96 THR A N 1
ATOM 750 C CA . THR A 1 96 ? 22.622 2.822 -4.359 1.00 77.75 96 THR A CA 1
ATOM 751 C C . THR A 1 96 ? 22.827 1.310 -4.432 1.00 77.75 96 THR A C 1
ATOM 753 O O . THR A 1 96 ? 23.956 0.832 -4.366 1.00 77.75 96 THR A O 1
ATOM 756 N N . CYS A 1 97 ? 21.748 0.530 -4.550 1.00 67.12 97 CYS A N 1
ATOM 757 C CA . CYS A 1 97 ? 21.798 -0.931 -4.486 1.00 67.12 97 CYS A CA 1
ATOM 758 C C . CYS A 1 97 ? 22.099 -1.599 -5.838 1.00 67.12 97 CYS A C 1
ATOM 760 O O . CYS A 1 97 ? 22.175 -2.823 -5.902 1.00 67.12 97 CYS A O 1
ATOM 762 N N . GLY A 1 98 ? 22.247 -0.820 -6.918 1.00 65.25 98 GLY A N 1
ATOM 763 C CA . GLY A 1 98 ? 22.524 -1.346 -8.258 1.00 65.25 98 GLY A CA 1
ATOM 764 C C . GLY A 1 98 ? 21.378 -2.182 -8.837 1.00 65.25 98 GLY A C 1
ATOM 765 O O . GLY A 1 98 ? 21.612 -3.083 -9.648 1.00 65.25 98 GLY A O 1
ATOM 766 N N . ASN A 1 99 ? 20.140 -1.928 -8.402 1.00 72.00 99 ASN A N 1
ATOM 767 C CA . ASN A 1 99 ? 18.977 -2.619 -8.941 1.00 72.00 99 ASN A CA 1
ATOM 768 C C . ASN A 1 99 ? 18.752 -2.215 -10.400 1.00 72.00 99 ASN A C 1
ATOM 770 O O . ASN A 1 99 ? 18.877 -1.051 -10.770 1.00 72.00 99 ASN A O 1
ATOM 774 N N . ALA A 1 100 ? 18.374 -3.182 -11.234 1.00 80.56 100 ALA A N 1
ATOM 775 C CA . ALA A 1 100 ? 17.921 -2.879 -12.583 1.00 80.56 100 ALA A CA 1
ATOM 776 C C . ALA A 1 100 ? 16.565 -2.168 -12.531 1.00 80.56 100 ALA A C 1
ATOM 778 O O . ALA A 1 100 ? 15.738 -2.446 -11.655 1.00 80.56 100 ALA A O 1
ATOM 779 N N . CYS A 1 101 ? 16.319 -1.298 -13.509 1.00 87.38 101 CYS A N 1
ATOM 780 C CA . CYS A 1 101 ? 15.012 -0.683 -13.664 1.00 87.38 101 CYS A CA 1
ATOM 781 C C . CYS A 1 101 ? 13.927 -1.765 -13.784 1.00 87.38 101 CYS A C 1
ATOM 783 O O . CYS A 1 101 ? 14.064 -2.734 -14.532 1.00 87.38 101 CYS A O 1
ATOM 785 N N . ARG A 1 102 ? 12.842 -1.590 -13.027 1.00 87.12 102 ARG A N 1
ATOM 786 C CA . ARG A 1 102 ? 11.729 -2.534 -12.916 1.00 87.12 102 ARG A CA 1
ATOM 787 C C . ARG A 1 102 ? 10.973 -2.724 -14.232 1.00 87.12 102 ARG A C 1
ATOM 789 O O . ARG A 1 102 ? 10.451 -3.820 -14.418 1.00 87.12 102 ARG A O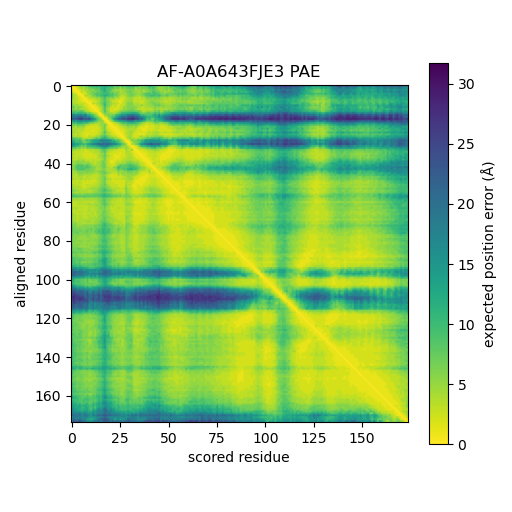 1
ATOM 796 N N . LEU A 1 103 ? 10.925 -1.673 -15.055 1.00 89.06 103 LEU A N 1
ATOM 797 C CA . LEU A 1 103 ? 10.177 -1.573 -16.313 1.00 89.06 103 LEU A CA 1
ATOM 798 C C . LEU A 1 103 ? 11.054 -1.729 -17.564 1.00 89.06 103 LEU A C 1
ATOM 800 O O . LEU A 1 103 ? 10.527 -1.921 -18.653 1.00 89.06 103 LEU A O 1
ATOM 804 N N . CYS A 1 104 ? 12.385 -1.677 -17.436 1.00 86.75 104 CYS A N 1
ATOM 805 C CA . CYS A 1 104 ? 13.248 -1.986 -18.574 1.00 86.75 104 CYS A CA 1
ATOM 806 C C . CYS A 1 104 ? 13.070 -3.457 -18.990 1.00 86.75 104 CYS A C 1
ATOM 808 O O . CYS A 1 104 ? 12.955 -4.326 -18.112 1.00 86.75 104 CYS A O 1
ATOM 810 N N . PRO A 1 105 ? 13.132 -3.763 -20.301 1.00 77.50 105 PRO A N 1
ATOM 811 C CA . PRO A 1 105 ? 13.156 -5.135 -20.781 1.00 77.50 105 PRO A CA 1
ATOM 812 C C . PRO A 1 105 ? 14.249 -5.924 -20.063 1.00 77.50 105 PRO A C 1
ATOM 814 O O . PRO A 1 105 ? 15.402 -5.487 -19.981 1.00 77.50 105 PRO A O 1
ATOM 817 N N . ARG A 1 106 ? 13.903 -7.095 -19.523 1.00 69.69 106 ARG A N 1
ATOM 818 C CA . ARG A 1 106 ? 14.926 -7.984 -18.975 1.00 69.69 106 ARG A CA 1
ATOM 819 C C . ARG A 1 106 ? 15.663 -8.644 -20.138 1.00 69.69 106 ARG A C 1
ATOM 821 O O . ARG A 1 106 ? 15.001 -9.250 -20.980 1.00 69.69 106 ARG A O 1
ATOM 828 N N . PRO A 1 107 ? 17.003 -8.593 -20.172 1.00 60.81 107 PRO A N 1
ATOM 829 C CA . PRO A 1 107 ? 17.740 -9.461 -21.072 1.00 60.81 107 PRO A CA 1
ATOM 830 C C . PRO A 1 107 ? 17.414 -10.920 -20.734 1.00 60.81 107 PRO A C 1
ATOM 832 O O . PRO A 1 107 ? 17.014 -11.240 -19.606 1.00 60.81 107 PRO A O 1
ATOM 835 N N . SER A 1 108 ? 17.576 -11.810 -21.715 1.00 57.59 108 SER A N 1
ATOM 836 C CA . SER A 1 108 ? 17.522 -13.252 -21.473 1.00 57.59 108 SER A CA 1
ATOM 837 C C . SER A 1 108 ? 18.475 -13.628 -20.330 1.00 57.59 108 SER A C 1
ATOM 839 O O . SER A 1 108 ? 19.414 -12.896 -20.027 1.00 57.59 108 SER A O 1
ATOM 841 N N . TYR A 1 109 ? 18.256 -14.772 -19.675 1.00 55.12 109 TYR A N 1
ATOM 842 C CA . TYR A 1 109 ? 19.073 -15.221 -18.531 1.00 55.12 109 TYR A CA 1
ATOM 843 C C . TYR A 1 109 ? 20.591 -15.257 -18.829 1.00 55.12 109 TYR A C 1
ATOM 845 O O . TYR A 1 109 ? 21.406 -15.217 -17.914 1.00 55.12 109 TYR A O 1
ATOM 853 N N . THR A 1 110 ? 20.963 -15.299 -20.111 1.00 52.84 110 THR A N 1
ATOM 854 C CA . THR A 1 110 ? 22.335 -15.311 -20.631 1.00 52.84 110 THR A CA 1
ATOM 855 C C . THR A 1 110 ? 22.865 -13.938 -21.063 1.00 52.84 110 THR A C 1
ATOM 857 O O . THR A 1 110 ? 24.011 -13.848 -21.490 1.00 52.84 110 THR A O 1
ATOM 860 N N . GLY A 1 111 ? 22.046 -12.885 -21.032 1.00 57.44 111 GLY A N 1
ATOM 861 C CA . GLY A 1 111 ? 22.426 -11.536 -21.447 1.00 57.44 111 GLY A CA 1
ATOM 862 C C . GLY A 1 111 ? 22.914 -10.676 -20.283 1.00 57.44 111 GLY A C 1
ATOM 863 O O . GLY A 1 111 ? 22.461 -10.819 -19.144 1.00 57.44 111 GLY A O 1
ATOM 864 N N . GLU A 1 112 ? 23.821 -9.744 -20.570 1.00 59.97 112 GLU A N 1
ATOM 865 C CA . GLU A 1 112 ? 24.230 -8.732 -19.599 1.00 59.97 112 GLU A CA 1
ATOM 866 C C . GLU A 1 112 ? 23.018 -7.898 -19.174 1.00 59.97 112 GLU A C 1
ATOM 868 O O . GLU A 1 112 ? 22.313 -7.331 -20.008 1.00 59.97 112 GLU A O 1
ATOM 873 N N . ARG A 1 113 ? 22.767 -7.807 -17.862 1.00 60.38 113 ARG A N 1
ATOM 874 C CA . ARG A 1 113 ? 21.783 -6.858 -17.329 1.00 60.38 113 ARG A CA 1
ATOM 875 C C . ARG A 1 113 ? 22.190 -5.450 -17.737 1.00 60.38 113 ARG A C 1
ATOM 877 O O . ARG A 1 113 ? 23.274 -5.008 -17.362 1.00 60.38 113 ARG A O 1
ATOM 884 N N . VAL A 1 114 ? 21.294 -4.734 -18.417 1.00 64.94 114 VAL A N 1
ATOM 885 C CA . VAL A 1 114 ? 21.477 -3.306 -18.676 1.00 64.94 114 VAL A CA 1
ATOM 886 C C . VAL A 1 114 ? 21.546 -2.594 -17.325 1.00 64.94 114 VAL A C 1
ATOM 888 O O . VAL A 1 114 ? 20.556 -2.516 -16.591 1.00 64.94 114 VAL A O 1
ATOM 891 N N . LYS A 1 115 ? 22.750 -2.159 -16.949 1.00 66.38 115 LYS A N 1
ATOM 892 C CA . LYS A 1 115 ? 22.972 -1.363 -15.745 1.00 66.38 115 LYS A CA 1
ATOM 893 C C . LYS A 1 115 ? 22.626 0.077 -16.085 1.00 66.38 115 LYS A C 1
ATOM 895 O O . LYS A 1 115 ? 23.258 0.679 -16.945 1.00 66.38 115 LYS A O 1
ATOM 900 N N . HIS A 1 116 ? 21.616 0.599 -15.409 1.00 71.69 116 HIS A N 1
ATOM 901 C CA . HIS A 1 116 ? 21.292 2.015 -15.424 1.00 71.69 116 HIS A CA 1
ATOM 902 C C . HIS A 1 116 ? 21.603 2.591 -14.051 1.00 71.69 116 HIS A C 1
ATOM 904 O O . HIS A 1 116 ? 21.450 1.889 -13.045 1.00 71.69 116 HIS A O 1
ATOM 910 N N . ASP A 1 117 ? 21.939 3.874 -14.010 1.00 84.31 117 ASP A N 1
ATOM 911 C CA . ASP A 1 117 ? 21.678 4.649 -12.808 1.00 84.31 117 ASP A CA 1
ATOM 912 C C . ASP A 1 117 ? 20.163 4.639 -12.588 1.00 84.31 117 ASP A C 1
ATOM 914 O O . ASP A 1 117 ? 19.368 4.865 -13.508 1.00 84.31 117 ASP A O 1
ATOM 918 N N . THR A 1 118 ? 19.750 4.236 -11.389 1.00 89.88 118 THR A N 1
ATOM 919 C CA . THR A 1 118 ? 18.336 4.089 -11.058 1.00 89.88 118 THR A CA 1
ATOM 920 C C . THR A 1 118 ? 17.968 4.905 -9.838 1.00 89.88 118 THR A C 1
ATOM 922 O O . THR A 1 118 ? 18.791 5.226 -8.983 1.00 89.88 118 THR A O 1
ATOM 925 N N . TRP A 1 119 ? 16.685 5.219 -9.764 1.00 92.62 119 TRP A N 1
ATOM 926 C CA . TRP A 1 119 ? 16.040 5.931 -8.686 1.00 92.62 119 TRP A CA 1
ATOM 927 C C . TRP A 1 119 ? 15.065 4.993 -8.005 1.00 92.62 119 TRP A C 1
ATOM 929 O O . TRP A 1 119 ? 14.216 4.374 -8.648 1.00 92.62 119 TRP A O 1
ATOM 939 N N . ARG A 1 120 ? 15.165 4.904 -6.685 1.00 93.25 120 ARG A N 1
ATOM 940 C CA . ARG A 1 120 ? 14.183 4.229 -5.856 1.00 93.25 120 ARG A CA 1
ATOM 941 C C . ARG A 1 120 ? 12.969 5.132 -5.711 1.00 93.25 120 ARG A C 1
ATOM 943 O O . ARG A 1 120 ? 13.036 6.177 -5.063 1.00 93.25 120 ARG A O 1
ATOM 950 N N . VAL A 1 121 ? 11.863 4.693 -6.295 1.00 94.25 121 VAL A N 1
ATOM 951 C CA . VAL A 1 121 ? 10.575 5.379 -6.282 1.00 94.25 121 VAL A CA 1
ATOM 952 C C . VAL A 1 121 ? 9.648 4.669 -5.308 1.00 94.25 121 VAL A C 1
ATOM 954 O O . VAL A 1 121 ? 9.425 3.460 -5.407 1.00 94.25 121 VAL A O 1
ATOM 957 N N . HIS A 1 122 ? 9.127 5.427 -4.346 1.00 94.44 122 HIS A N 1
ATOM 958 C CA . HIS A 1 122 ? 8.094 4.982 -3.419 1.00 94.44 122 HIS A CA 1
ATOM 959 C C . HIS A 1 122 ? 6.784 5.689 -3.757 1.00 94.44 122 HIS A C 1
ATOM 961 O O . HIS A 1 122 ? 6.718 6.922 -3.716 1.00 94.44 122 HIS A O 1
ATOM 967 N N . VAL A 1 123 ? 5.747 4.910 -4.049 1.00 94.44 123 VAL A N 1
ATOM 968 C CA . VAL A 1 123 ? 4.403 5.416 -4.334 1.00 94.44 123 VAL A CA 1
ATOM 969 C C . VAL A 1 123 ? 3.491 5.040 -3.176 1.00 94.44 123 VAL A C 1
ATOM 971 O O . VAL A 1 123 ? 3.283 3.858 -2.902 1.00 94.44 123 VAL A O 1
ATOM 974 N N . ALA A 1 124 ? 2.958 6.047 -2.492 1.00 92.06 124 ALA A N 1
ATOM 975 C CA . ALA A 1 124 ? 1.960 5.853 -1.458 1.00 92.06 124 ALA A CA 1
ATOM 976 C C . ALA A 1 124 ? 0.624 5.482 -2.095 1.00 92.06 124 ALA A C 1
ATOM 978 O O . ALA A 1 124 ? 0.106 6.246 -2.907 1.00 92.06 124 ALA A O 1
ATOM 979 N N . ARG A 1 125 ? 0.082 4.323 -1.710 1.00 87.12 125 ARG A N 1
ATOM 980 C CA . ARG A 1 125 ? -1.281 3.886 -2.065 1.00 87.12 125 ARG A CA 1
ATOM 981 C C . ARG A 1 125 ? -2.316 4.294 -1.018 1.00 87.12 125 ARG A C 1
ATOM 983 O O . ARG A 1 125 ? -3.491 4.370 -1.327 1.00 87.12 125 ARG A O 1
ATOM 990 N N . GLY A 1 126 ? -1.848 4.564 0.194 1.00 88.06 126 GLY A N 1
ATOM 991 C CA . GLY A 1 126 ? -2.611 5.085 1.314 1.00 88.06 126 GLY A CA 1
ATOM 992 C C . GLY A 1 126 ? -1.648 5.664 2.347 1.00 88.06 126 GLY A C 1
ATOM 993 O O . GLY A 1 126 ? -0.435 5.768 2.113 1.00 88.06 126 GLY A O 1
ATOM 994 N N . TRP A 1 127 ? -2.160 6.024 3.519 1.00 87.25 127 TRP A N 1
ATOM 995 C CA . TRP A 1 127 ? -1.341 6.661 4.551 1.00 87.25 127 TRP A CA 1
ATOM 996 C C . TRP A 1 127 ? -0.240 5.738 5.097 1.00 87.25 127 TRP A C 1
ATOM 998 O O . TRP A 1 127 ? 0.877 6.196 5.375 1.00 87.25 127 TRP A O 1
ATOM 1008 N N . ARG A 1 128 ? -0.511 4.428 5.190 1.00 85.75 128 ARG A N 1
ATOM 1009 C CA . ARG A 1 128 ? 0.424 3.433 5.733 1.00 85.75 128 ARG A CA 1
ATOM 1010 C C . ARG A 1 128 ? 1.543 3.112 4.751 1.00 85.75 128 ARG A C 1
ATOM 1012 O O . ARG A 1 128 ? 1.333 2.479 3.729 1.00 85.75 128 ARG A O 1
ATOM 1019 N N . ALA A 1 129 ? 2.779 3.404 5.146 1.00 83.75 129 ALA A N 1
ATOM 1020 C CA . ALA A 1 129 ? 3.959 3.137 4.319 1.00 83.75 129 ALA A CA 1
ATOM 1021 C C . ALA A 1 129 ? 4.238 1.642 4.033 1.00 83.75 129 ALA A C 1
ATOM 1023 O O . ALA A 1 129 ? 5.105 1.320 3.214 1.00 83.75 129 ALA A O 1
ATOM 1024 N N . VAL A 1 130 ? 3.560 0.722 4.733 1.00 81.44 130 VAL A N 1
ATOM 1025 C CA . VAL A 1 130 ? 3.652 -0.726 4.478 1.00 81.44 130 VAL A CA 1
ATOM 1026 C C . VAL A 1 130 ? 2.890 -1.128 3.213 1.00 81.44 130 VAL A C 1
ATOM 1028 O O . VAL A 1 130 ? 3.274 -2.092 2.555 1.00 81.44 130 VAL A O 1
ATOM 1031 N N . THR A 1 131 ? 1.854 -0.380 2.825 1.00 78.75 131 THR A N 1
ATOM 1032 C CA . THR A 1 131 ? 1.088 -0.640 1.598 1.00 78.75 131 THR A CA 1
ATOM 1033 C C . THR A 1 131 ? 1.656 0.070 0.373 1.00 78.75 131 THR A C 1
ATOM 1035 O O . THR A 1 131 ? 1.213 -0.192 -0.742 1.00 78.75 131 THR A O 1
ATOM 1038 N N . ASP A 1 132 ? 2.673 0.914 0.553 1.00 87.81 132 ASP A N 1
ATOM 1039 C CA . ASP A 1 132 ? 3.347 1.611 -0.537 1.00 87.81 132 ASP A CA 1
ATOM 1040 C C . ASP A 1 132 ? 3.952 0.646 -1.570 1.00 87.81 132 ASP A C 1
ATOM 1042 O O . ASP A 1 132 ? 4.591 -0.357 -1.236 1.00 87.81 132 ASP A O 1
ATOM 1046 N N . TRP A 1 133 ? 3.866 1.035 -2.841 1.00 87.81 133 TRP A N 1
ATOM 1047 C CA . TRP A 1 133 ? 4.670 0.439 -3.902 1.00 87.81 133 TRP A CA 1
ATOM 1048 C C . TRP A 1 133 ? 6.113 0.936 -3.819 1.00 87.81 133 TRP A C 1
ATOM 1050 O O . TRP A 1 133 ? 6.370 2.119 -3.587 1.00 87.81 133 TRP A O 1
ATOM 1060 N N . ARG A 1 134 ? 7.071 0.036 -4.060 1.00 91.19 134 ARG A N 1
ATOM 1061 C CA . ARG A 1 134 ? 8.502 0.363 -4.135 1.00 91.19 134 ARG A CA 1
ATOM 1062 C C . ARG A 1 134 ? 9.113 -0.265 -5.378 1.00 91.19 134 ARG A C 1
ATOM 1064 O O . ARG A 1 134 ? 8.979 -1.469 -5.593 1.00 91.19 134 ARG A O 1
ATOM 1071 N N . CYS A 1 135 ? 9.799 0.533 -6.186 1.00 91.44 135 CYS A N 1
ATOM 1072 C CA . CYS A 1 135 ? 10.505 0.049 -7.368 1.00 91.44 135 CYS A CA 1
ATOM 1073 C C . CYS A 1 135 ? 11.737 0.905 -7.678 1.00 91.44 135 CYS A C 1
ATOM 1075 O O . CYS A 1 135 ? 11.894 2.000 -7.139 1.00 91.44 135 CYS A O 1
ATOM 1077 N N . SER A 1 136 ? 12.604 0.393 -8.547 1.00 92.38 136 SER A N 1
ATOM 1078 C CA . SER A 1 136 ? 13.747 1.131 -9.088 1.00 92.38 136 SER A CA 1
ATOM 1079 C C . SER A 1 136 ? 13.451 1.492 -10.541 1.00 92.38 136 SER A C 1
ATOM 1081 O O . SER A 1 136 ? 13.085 0.609 -11.319 1.00 92.38 136 SER A O 1
ATOM 1083 N N . LEU A 1 137 ? 13.599 2.759 -10.923 1.00 92.00 137 LEU A N 1
ATOM 1084 C CA . LEU A 1 137 ? 13.383 3.255 -12.287 1.00 92.00 137 LEU A CA 1
ATOM 1085 C C . LEU A 1 137 ? 14.657 3.906 -12.828 1.00 92.00 137 LEU A C 1
ATOM 1087 O O . LEU A 1 137 ? 15.351 4.577 -12.078 1.00 92.00 137 LEU A O 1
ATOM 1091 N N . CYS A 1 138 ? 14.979 3.718 -14.109 1.00 91.62 138 CYS A N 1
ATOM 1092 C CA . CYS A 1 138 ? 16.000 4.541 -14.768 1.00 91.62 138 CYS A CA 1
ATOM 1093 C C . CYS A 1 138 ? 15.443 5.941 -15.067 1.00 91.62 138 CYS A C 1
ATOM 1095 O O . CYS A 1 138 ? 14.224 6.127 -15.042 1.00 91.62 138 CYS A O 1
ATOM 1097 N N . ASP A 1 139 ? 16.311 6.895 -15.410 1.00 92.00 139 ASP A N 1
ATOM 1098 C CA . ASP A 1 139 ? 15.918 8.278 -15.730 1.00 92.00 139 ASP A CA 1
ATOM 1099 C C . ASP A 1 139 ? 14.797 8.362 -16.772 1.00 92.00 139 ASP A C 1
ATOM 1101 O O . ASP A 1 139 ? 13.849 9.125 -16.613 1.00 92.00 139 ASP A O 1
ATOM 1105 N N . THR A 1 140 ? 14.859 7.538 -17.821 1.00 92.06 140 THR A N 1
ATOM 1106 C CA . THR A 1 140 ? 13.847 7.525 -18.885 1.00 92.06 140 THR A CA 1
ATOM 1107 C C . THR A 1 140 ? 12.458 7.190 -18.346 1.00 92.06 140 THR A C 1
ATOM 1109 O O . THR A 1 140 ? 11.509 7.926 -18.602 1.00 92.06 140 THR A O 1
ATOM 1112 N N . HIS A 1 141 ? 12.335 6.110 -17.568 1.00 93.00 141 HIS A N 1
ATOM 1113 C CA . HIS A 1 141 ? 11.051 5.719 -16.984 1.00 93.00 141 HIS A CA 1
ATOM 1114 C C . HIS A 1 141 ? 10.630 6.663 -15.858 1.00 93.00 141 HIS A C 1
ATOM 1116 O O . HIS A 1 141 ? 9.443 6.914 -15.696 1.00 93.00 141 HIS A O 1
ATOM 1122 N N . LEU A 1 142 ? 11.574 7.216 -15.093 1.00 93.62 142 LEU A N 1
ATOM 1123 C CA . LEU A 1 142 ? 11.251 8.213 -14.079 1.00 93.62 142 LEU A CA 1
ATOM 1124 C C . LEU A 1 142 ? 10.588 9.443 -14.716 1.00 93.62 142 LEU A C 1
ATOM 1126 O O . LEU A 1 142 ? 9.507 9.837 -14.292 1.00 93.62 142 LEU A O 1
ATOM 1130 N N . ASN A 1 143 ? 11.194 9.983 -15.775 1.00 94.31 143 ASN A N 1
ATOM 1131 C CA . ASN A 1 143 ? 10.675 11.144 -16.498 1.00 94.31 143 ASN A CA 1
ATOM 1132 C C . ASN A 1 143 ? 9.350 10.845 -17.213 1.00 94.31 143 ASN A C 1
ATOM 1134 O O . ASN A 1 143 ? 8.499 11.723 -17.323 1.00 94.31 143 ASN A O 1
ATOM 1138 N N . GLN A 1 144 ? 9.144 9.609 -17.677 1.00 95.56 144 GLN A N 1
ATOM 1139 C CA . GLN A 1 144 ? 7.881 9.191 -18.292 1.00 95.56 144 GLN A CA 1
ATOM 1140 C C . GLN A 1 144 ? 6.688 9.315 -17.329 1.00 95.56 144 GLN A C 1
ATOM 1142 O O . GLN A 1 144 ? 5.589 9.664 -17.762 1.00 95.56 144 GLN A O 1
ATOM 1147 N N . PHE A 1 145 ? 6.898 9.026 -16.041 1.00 95.75 145 PHE A N 1
ATOM 1148 C CA . PHE A 1 145 ? 5.848 9.022 -15.018 1.00 95.75 145 PHE A CA 1
ATOM 1149 C C . PHE A 1 145 ? 5.905 10.231 -14.077 1.00 95.75 145 PHE A C 1
ATOM 1151 O O . PHE A 1 145 ? 5.294 10.198 -13.005 1.00 95.75 145 PHE A O 1
ATOM 1158 N N . ASP A 1 146 ? 6.616 11.298 -14.448 1.00 93.06 146 ASP A N 1
ATOM 1159 C CA . ASP A 1 146 ? 6.688 12.497 -13.618 1.00 93.06 146 ASP A CA 1
ATOM 1160 C C . ASP A 1 146 ? 5.288 13.088 -13.382 1.00 93.06 146 ASP A C 1
ATOM 1162 O O . ASP A 1 146 ? 4.481 13.231 -14.303 1.00 93.06 146 ASP A O 1
ATOM 1166 N N . GLY A 1 147 ? 4.965 13.341 -12.113 1.00 91.50 147 GLY A N 1
ATOM 1167 C CA . GLY A 1 147 ? 3.627 13.755 -11.678 1.00 91.50 147 GLY A CA 1
ATOM 1168 C C . GLY A 1 147 ? 2.499 12.730 -11.893 1.00 91.50 147 GLY A C 1
ATOM 1169 O O . GLY A 1 147 ? 1.343 13.060 -11.641 1.00 91.50 147 GLY A O 1
ATOM 1170 N N . LYS A 1 148 ? 2.795 11.494 -12.323 1.00 95.56 148 LYS A N 1
ATOM 1171 C CA . LYS A 1 148 ? 1.800 10.480 -12.731 1.00 95.56 148 LYS A CA 1
ATOM 1172 C C . LYS A 1 148 ? 1.922 9.158 -11.951 1.00 95.56 148 LYS A C 1
ATOM 1174 O O . LYS A 1 148 ? 2.145 8.093 -12.533 1.00 95.56 148 LYS A O 1
ATOM 1179 N N . PRO A 1 149 ? 1.747 9.182 -10.618 1.00 94.44 149 PRO A N 1
ATOM 1180 C CA . PRO A 1 149 ? 1.899 7.999 -9.768 1.00 94.44 149 PRO A CA 1
ATOM 1181 C C . PRO A 1 149 ? 0.881 6.889 -10.078 1.00 94.44 149 PRO A C 1
ATOM 1183 O O . PRO A 1 149 ? 1.219 5.712 -9.965 1.00 94.44 149 PRO A O 1
ATOM 1186 N N . ALA A 1 150 ? -0.342 7.239 -10.493 1.00 92.81 150 ALA A N 1
ATOM 1187 C CA . ALA A 1 150 ? -1.370 6.263 -10.863 1.00 92.81 150 ALA A CA 1
ATOM 1188 C C . ALA A 1 150 ? -1.004 5.488 -12.142 1.00 92.81 150 ALA A C 1
ATOM 1190 O O . ALA A 1 150 ? -1.106 4.263 -12.166 1.00 92.81 150 ALA A O 1
ATOM 1191 N N . GLU A 1 151 ? -0.509 6.185 -13.173 1.00 95.75 151 GLU A N 1
ATOM 1192 C CA . GLU A 1 151 ? -0.033 5.556 -14.415 1.00 95.75 151 GLU A CA 1
ATOM 1193 C C . GLU A 1 151 ? 1.154 4.618 -14.137 1.00 95.75 151 GLU A C 1
ATOM 1195 O O . GLU A 1 151 ? 1.221 3.521 -14.693 1.00 95.75 151 GLU A O 1
ATOM 1200 N N . LEU A 1 152 ? 2.056 5.004 -13.223 1.00 95.38 152 LEU A N 1
ATOM 1201 C CA . LEU A 1 152 ? 3.163 4.142 -12.807 1.00 95.38 152 LEU A CA 1
ATOM 1202 C C . LEU A 1 152 ? 2.670 2.863 -12.117 1.00 95.38 152 LEU A C 1
ATOM 1204 O O . LEU A 1 152 ? 3.179 1.785 -12.417 1.00 95.38 152 LEU A O 1
ATOM 1208 N N . ILE A 1 153 ? 1.703 2.958 -11.197 1.00 92.50 153 ILE A N 1
ATOM 1209 C CA . ILE A 1 153 ? 1.139 1.771 -10.533 1.00 92.50 153 ILE A CA 1
ATOM 1210 C C . ILE A 1 153 ? 0.543 0.820 -11.572 1.00 92.50 153 ILE A C 1
ATOM 1212 O O . ILE A 1 153 ? 0.885 -0.361 -11.565 1.00 92.50 153 ILE A O 1
ATOM 1216 N N . ALA A 1 154 ? -0.263 1.333 -12.504 1.00 93.00 154 ALA A N 1
ATOM 1217 C CA . ALA A 1 154 ? -0.863 0.519 -13.557 1.00 93.00 154 ALA A CA 1
ATOM 1218 C C . ALA A 1 154 ? 0.199 -0.191 -14.420 1.00 93.00 154 ALA A C 1
ATOM 1220 O O . ALA A 1 154 ? 0.077 -1.383 -14.704 1.00 93.00 154 ALA A O 1
ATOM 1221 N N . ALA A 1 155 ? 1.285 0.502 -14.782 1.00 93.62 155 ALA A N 1
ATOM 1222 C CA . ALA A 1 155 ? 2.393 -0.094 -15.530 1.00 93.62 155 ALA A CA 1
ATOM 1223 C C . ALA A 1 155 ? 3.120 -1.196 -14.734 1.00 93.62 155 ALA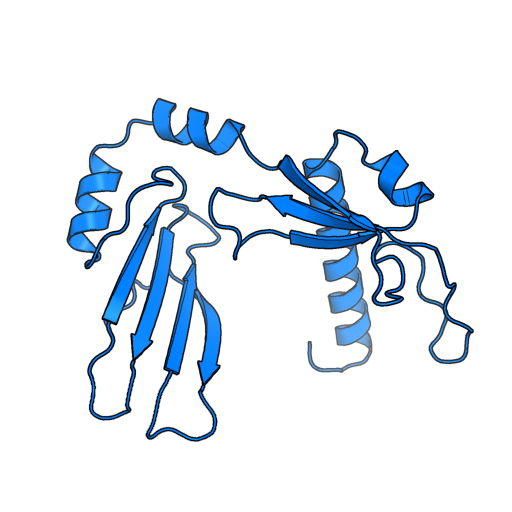 A C 1
ATOM 1225 O O . ALA A 1 155 ? 3.482 -2.236 -15.285 1.00 93.62 155 ALA A O 1
ATOM 1226 N N . LEU A 1 156 ? 3.323 -0.992 -13.429 1.00 91.38 156 LEU A N 1
ATOM 1227 C CA . LEU A 1 156 ? 3.941 -1.985 -12.546 1.00 91.38 156 LEU A CA 1
ATOM 1228 C C . LEU A 1 156 ? 3.063 -3.228 -12.365 1.00 91.38 156 LEU A C 1
ATOM 1230 O O . LEU A 1 156 ? 3.587 -4.342 -12.300 1.00 91.38 156 LEU A O 1
ATOM 1234 N N . GLU A 1 157 ? 1.747 -3.048 -12.281 1.00 91.00 157 GLU A N 1
ATOM 1235 C CA . GLU A 1 157 ? 0.777 -4.140 -12.184 1.00 91.00 157 GLU A CA 1
ATOM 1236 C C . GLU A 1 157 ? 0.697 -4.944 -13.483 1.00 91.00 157 GLU A C 1
ATOM 1238 O O . GLU A 1 157 ? 0.739 -6.174 -13.428 1.00 91.00 157 GLU A O 1
ATOM 1243 N N . ALA A 1 158 ? 0.673 -4.272 -14.638 1.00 91.19 158 ALA A N 1
ATOM 1244 C CA . ALA A 1 158 ? 0.730 -4.921 -15.946 1.00 91.19 158 ALA A CA 1
ATOM 1245 C C . ALA A 1 158 ? 2.002 -5.770 -16.088 1.00 91.19 158 ALA A C 1
ATOM 1247 O O . ALA A 1 158 ? 1.934 -6.952 -16.423 1.00 91.19 158 ALA A O 1
ATOM 1248 N N . GLU A 1 159 ? 3.158 -5.216 -15.719 1.00 89.81 159 GLU A N 1
ATOM 1249 C CA . GLU A 1 159 ? 4.424 -5.945 -15.758 1.00 89.81 159 GLU A CA 1
ATOM 1250 C C . GLU A 1 159 ? 4.422 -7.150 -14.797 1.00 89.81 159 GLU A C 1
ATOM 1252 O O . GLU A 1 159 ? 4.890 -8.240 -15.141 1.00 89.81 159 GLU A O 1
ATOM 1257 N N . ALA A 1 160 ? 3.868 -6.995 -13.590 1.00 87.81 160 ALA A N 1
ATOM 1258 C CA . ALA A 1 160 ? 3.744 -8.097 -12.641 1.00 87.81 160 ALA A CA 1
ATOM 1259 C C . ALA A 1 160 ? 2.807 -9.201 -13.163 1.00 87.81 160 ALA A C 1
ATOM 1261 O O . ALA A 1 160 ? 3.088 -10.384 -12.950 1.00 87.81 160 ALA A O 1
ATOM 1262 N N . ALA A 1 161 ? 1.726 -8.835 -13.855 1.00 88.00 161 ALA A N 1
ATOM 1263 C CA . ALA A 1 161 ? 0.809 -9.771 -14.495 1.00 88.00 161 ALA A CA 1
ATOM 1264 C C . ALA A 1 161 ? 1.484 -10.531 -15.648 1.00 88.00 161 ALA A C 1
ATOM 1266 O O . ALA A 1 161 ? 1.404 -11.759 -15.689 1.00 88.00 161 ALA A O 1
ATOM 1267 N N . GLU A 1 162 ? 2.231 -9.844 -16.516 1.00 87.06 162 GLU A N 1
ATOM 1268 C CA . GLU A 1 162 ? 3.027 -10.476 -17.579 1.00 87.06 162 GLU A CA 1
ATOM 1269 C C . GLU A 1 162 ? 4.049 -11.467 -17.009 1.00 87.06 162 GLU A C 1
ATOM 1271 O O . GLU A 1 162 ? 4.222 -12.576 -17.520 1.00 87.06 162 GLU A O 1
ATOM 1276 N N . ARG A 1 163 ? 4.697 -11.118 -15.892 1.00 83.19 163 ARG A N 1
ATOM 1277 C CA . ARG A 1 163 ? 5.616 -12.032 -15.201 1.00 83.19 163 ARG A CA 1
ATOM 1278 C C . ARG A 1 163 ? 4.928 -13.265 -14.658 1.00 83.19 163 ARG A C 1
ATOM 1280 O O . ARG A 1 163 ? 5.476 -14.358 -14.804 1.00 83.19 163 ARG A O 1
ATOM 1287 N N . ARG A 1 164 ? 3.766 -13.103 -14.027 1.00 85.44 164 ARG A N 1
ATOM 1288 C CA . ARG A 1 164 ? 2.963 -14.233 -13.547 1.00 85.44 164 ARG A CA 1
ATOM 1289 C C . ARG A 1 164 ? 2.608 -15.154 -14.704 1.00 85.44 164 ARG A C 1
ATOM 1291 O O . ARG A 1 164 ? 2.852 -16.350 -14.598 1.00 85.44 164 ARG A O 1
ATOM 1298 N N . ALA A 1 165 ? 2.140 -14.591 -15.819 1.00 84.81 165 ALA A N 1
ATOM 1299 C CA . ALA A 1 165 ? 1.814 -15.351 -17.020 1.00 84.81 165 ALA A CA 1
ATOM 1300 C C . ALA A 1 165 ? 3.034 -16.122 -17.555 1.00 84.81 165 ALA A C 1
ATOM 1302 O O . ALA A 1 165 ? 2.983 -17.344 -17.661 1.00 84.81 165 ALA A O 1
ATOM 1303 N N . SER A 1 166 ? 4.174 -15.453 -17.765 1.00 83.19 166 SER A N 1
ATOM 1304 C CA . SER A 1 166 ? 5.398 -16.107 -18.262 1.00 83.19 166 SER A CA 1
ATOM 1305 C C . SER A 1 166 ? 5.961 -17.164 -17.299 1.00 83.19 166 SER A C 1
ATOM 1307 O O . SER A 1 166 ? 6.598 -18.128 -17.724 1.00 83.19 166 SER A O 1
ATOM 1309 N N . THR A 1 167 ? 5.766 -16.990 -15.991 1.00 81.81 167 THR A N 1
ATOM 1310 C CA . THR A 1 167 ? 6.212 -17.956 -14.971 1.00 81.81 167 THR A CA 1
ATOM 1311 C C . THR A 1 167 ? 5.307 -19.187 -14.962 1.00 81.81 167 THR A C 1
ATOM 1313 O O . THR A 1 167 ? 5.810 -20.311 -14.931 1.00 81.81 167 THR A O 1
ATOM 1316 N N . ALA A 1 168 ? 3.993 -18.978 -15.084 1.00 81.75 168 ALA A N 1
ATOM 1317 C CA . ALA A 1 168 ? 3.003 -20.042 -15.211 1.00 81.75 168 ALA A CA 1
ATOM 1318 C C . ALA A 1 168 ? 3.200 -20.864 -16.496 1.00 81.75 168 ALA A C 1
ATOM 1320 O O . ALA A 1 168 ? 3.178 -22.090 -16.436 1.00 81.75 168 ALA A O 1
ATOM 1321 N N . GLU A 1 169 ? 3.491 -20.219 -17.633 1.00 81.62 169 GLU A N 1
ATOM 1322 C CA . GLU A 1 169 ? 3.847 -20.897 -18.893 1.00 81.62 169 GLU A CA 1
ATOM 1323 C C . GLU A 1 169 ? 5.074 -21.809 -18.748 1.00 81.62 169 GLU A C 1
ATOM 1325 O O . GLU A 1 169 ? 5.167 -22.850 -19.396 1.00 81.62 169 GLU A O 1
ATOM 1330 N N . LYS A 1 170 ? 6.014 -21.442 -17.871 1.00 82.62 170 LYS A N 1
ATOM 1331 C CA . LYS A 1 170 ? 7.219 -22.230 -17.568 1.00 82.62 170 LYS A CA 1
ATOM 1332 C C . LYS A 1 170 ? 6.993 -23.293 -16.489 1.00 82.62 170 LYS A C 1
ATOM 1334 O O 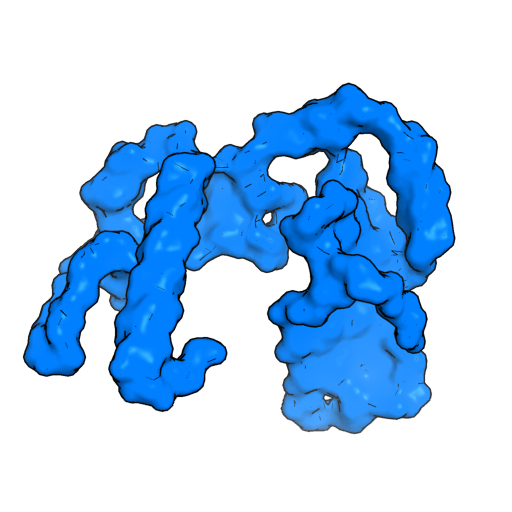. LYS A 1 170 ? 7.938 -23.998 -16.145 1.00 82.62 170 LYS A O 1
ATOM 1339 N N . GLY A 1 171 ? 5.781 -23.400 -15.937 1.00 77.88 171 GLY A N 1
ATOM 1340 C CA . GLY A 1 171 ? 5.441 -24.346 -14.871 1.00 77.88 171 GLY A CA 1
ATOM 1341 C C . GLY A 1 171 ? 6.155 -24.081 -13.541 1.00 77.88 171 GLY A C 1
ATOM 1342 O O . GLY A 1 171 ? 6.315 -25.003 -12.743 1.00 77.88 171 GLY A O 1
ATOM 1343 N N . LEU A 1 172 ? 6.625 -22.852 -13.302 1.00 73.56 172 LEU A N 1
ATOM 1344 C CA . LEU A 1 172 ? 7.319 -22.480 -12.069 1.00 73.56 172 LEU A CA 1
ATOM 1345 C C . LEU A 1 172 ? 6.326 -21.920 -11.032 1.00 73.56 172 LEU A C 1
ATOM 1347 O O . LEU A 1 172 ? 5.370 -21.242 -11.416 1.00 73.56 172 LEU A O 1
ATOM 1351 N N . PRO A 1 173 ? 6.535 -22.167 -9.724 1.00 63.91 173 PRO A N 1
ATOM 1352 C CA . PRO A 1 173 ? 5.728 -21.546 -8.677 1.00 63.91 173 PRO A CA 1
ATOM 1353 C C . PRO A 1 173 ? 5.970 -20.027 -8.637 1.00 63.91 173 PRO A C 1
ATOM 1355 O O . PRO A 1 173 ? 7.108 -19.577 -8.799 1.00 63.91 173 PRO A O 1
ATOM 1358 N N . TRP A 1 174 ? 4.892 -19.260 -8.437 1.00 57.56 174 TRP A N 1
ATOM 1359 C CA . TRP A 1 174 ? 4.896 -17.799 -8.297 1.00 57.56 174 TRP A CA 1
ATOM 1360 C C . TRP A 1 174 ? 4.847 -17.373 -6.830 1.00 57.56 174 TRP A C 1
ATOM 1362 O O . TRP A 1 174 ? 3.980 -17.910 -6.103 1.00 57.56 174 TRP A O 1
#

Solvent-accessible surface area (backbone atoms only — not comparable to full-atom values): 10073 Å² total; per-residue (Å²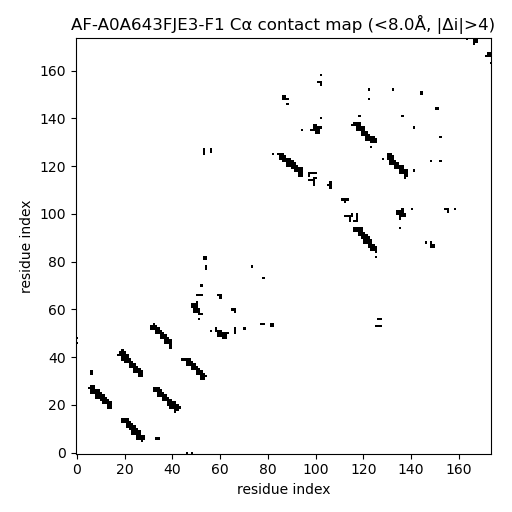): 137,87,76,61,92,71,49,42,83,74,46,76,50,69,59,88,90,45,72,57,20,35,39,39,34,30,35,26,91,85,79,72,47,37,38,38,41,34,38,24,84,26,62,89,47,70,73,49,54,41,32,39,41,57,65,39,74,92,54,76,22,74,39,71,67,59,43,52,57,56,56,74,69,57,51,69,67,54,41,50,59,50,50,70,67,40,55,30,77,72,46,77,42,81,40,86,81,72,54,54,35,72,82,55,83,77,55,59,96,88,45,78,73,72,82,49,74,23,30,35,39,30,35,28,63,50,78,54,78,85,67,32,48,75,49,34,30,27,68,71,59,46,63,73,36,62,98,31,45,57,62,46,50,53,53,53,51,51,51,51,49,53,48,50,51,59,34,53,77,68,72,47,91,130